Protein AF-A0A352SU68-F1 (afdb_monomer_lite)

Foldseek 3Di:
DPPPPVVVVVVVVVVPPPPPPQDADQAAEEEEAPVCVVVVQVVQVVCVVPPVGHRHHYYYLYHVRRLLQQLQEDGNSGHPYYDHLDDDDPVSVVSNVVRVHDDDDDDPDHDDDDDDDDPVDDDDDPD

Sequence (127 aa):
MSMRFSIITAGVIAGMLVAGSAQARDQISIVGSSTVYPFATIVAEKFGQSSGFKTPVIESTGSGGGMKLFCKGVGVEHPDITNASRAMKSKEAKLCKDAGVEYQEFVVGNDGIAVSNSLATQRYSIS

pLDDT: mean 87.4, std 15.8, range [46.12, 98.38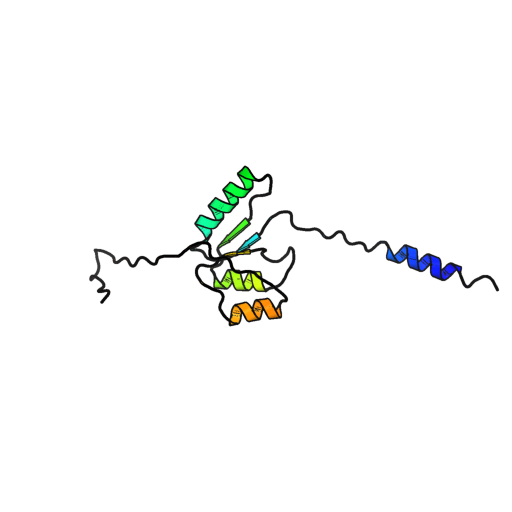]

Secondary structure (DSSP, 8-state):
--SSSHHHHHHHHHGGG--------SS-EEEE-TTTHHHHHHHHHHHHHHHSSPPPEEEE--HHHHHHHHTT-SSTTS-SEEE-SSPPPHHHHHHHHHTT------------PPP---TTSPPPP--

Radius of gyration: 24.79 Å; chains: 1; bounding box: 69×37×84 Å

Structure (mmCIF, N/CA/C/O backbone):
data_AF-A0A352SU68-F1
#
_entry.id   AF-A0A352SU68-F1
#
loop_
_atom_site.group_PDB
_atom_site.id
_atom_site.type_symbol
_atom_site.label_atom_id
_atom_site.label_alt_id
_atom_site.label_comp_id
_atom_site.label_asym_id
_atom_site.label_entity_id
_atom_site.label_seq_id
_atom_site.pdbx_PDB_ins_code
_atom_site.Cartn_x
_atom_site.Cartn_y
_atom_site.Cartn_z
_atom_site.occupancy
_atom_site.B_iso_or_equiv
_atom_site.auth_seq_id
_atom_site.auth_comp_id
_atom_site.auth_asym_id
_atom_site.auth_atom_id
_atom_site.pdbx_PDB_model_num
ATOM 1 N N . MET A 1 1 ? -41.162 -11.476 55.927 1.00 46.12 1 MET A N 1
ATOM 2 C CA . MET A 1 1 ? -40.849 -11.739 54.503 1.00 46.12 1 MET A CA 1
ATOM 3 C C . MET A 1 1 ? -40.328 -10.450 53.848 1.00 46.12 1 MET A C 1
ATOM 5 O O . MET A 1 1 ? -41.056 -9.845 53.084 1.00 46.12 1 MET A O 1
ATOM 9 N N . SER A 1 2 ? -39.129 -9.952 54.196 1.00 50.25 2 SER A N 1
ATOM 10 C CA . SER A 1 2 ? -38.719 -8.581 53.792 1.00 50.25 2 SER A CA 1
ATOM 11 C C . SER A 1 2 ? -37.238 -8.406 53.418 1.00 50.25 2 SER A C 1
ATOM 13 O O . SER A 1 2 ? -36.759 -7.282 53.365 1.00 50.25 2 SER A O 1
ATOM 15 N N . MET A 1 3 ? -36.487 -9.479 53.148 1.00 49.56 3 MET A N 1
ATOM 16 C CA . MET A 1 3 ? -35.022 -9.368 52.995 1.00 49.56 3 MET A CA 1
ATOM 17 C C . MET A 1 3 ? -34.464 -9.958 51.693 1.00 49.56 3 MET A C 1
ATOM 19 O O . MET A 1 3 ? -33.284 -10.270 51.612 1.00 49.56 3 MET A O 1
ATOM 23 N N . ARG A 1 4 ? -35.307 -10.143 50.667 1.00 53.34 4 ARG A N 1
ATOM 24 C CA . ARG A 1 4 ? -34.903 -10.771 49.391 1.00 53.34 4 ARG A CA 1
ATOM 25 C C . ARG A 1 4 ? -34.847 -9.822 48.188 1.00 53.34 4 ARG A C 1
ATOM 27 O O . ARG A 1 4 ? -34.333 -10.221 47.154 1.00 53.34 4 ARG A O 1
ATOM 34 N N . PHE A 1 5 ? -35.305 -8.575 48.326 1.00 49.47 5 PHE A N 1
ATOM 35 C CA . PHE A 1 5 ? -35.307 -7.604 47.220 1.00 49.47 5 PHE A CA 1
ATOM 36 C C . PHE A 1 5 ? -34.074 -6.684 47.171 1.00 49.47 5 PHE A C 1
ATOM 38 O O . PHE A 1 5 ? -33.765 -6.164 46.107 1.00 49.47 5 PHE A O 1
ATOM 45 N N . SER A 1 6 ? -33.314 -6.529 48.263 1.00 51.72 6 SER A N 1
ATOM 46 C CA . SER A 1 6 ? -32.165 -5.601 48.305 1.00 51.72 6 SER A CA 1
ATOM 47 C C . SER A 1 6 ? -30.891 -6.107 47.617 1.00 51.72 6 SER A C 1
ATOM 49 O O . SER A 1 6 ? -30.010 -5.308 47.317 1.00 51.72 6 SER A O 1
ATOM 51 N N . ILE A 1 7 ? -30.769 -7.412 47.348 1.00 52.72 7 ILE A N 1
ATOM 52 C CA . ILE A 1 7 ? -29.557 -7.983 46.728 1.00 52.72 7 ILE A CA 1
ATOM 53 C C . ILE A 1 7 ? -29.558 -7.766 45.204 1.00 52.72 7 ILE A C 1
ATOM 55 O O . ILE A 1 7 ? -28.501 -7.635 44.593 1.00 52.72 7 ILE A O 1
ATOM 59 N N . ILE A 1 8 ? -30.738 -7.646 44.589 1.00 53.62 8 ILE A N 1
ATOM 60 C CA . ILE A 1 8 ? -30.873 -7.477 43.135 1.00 53.62 8 ILE A CA 1
ATOM 61 C C . I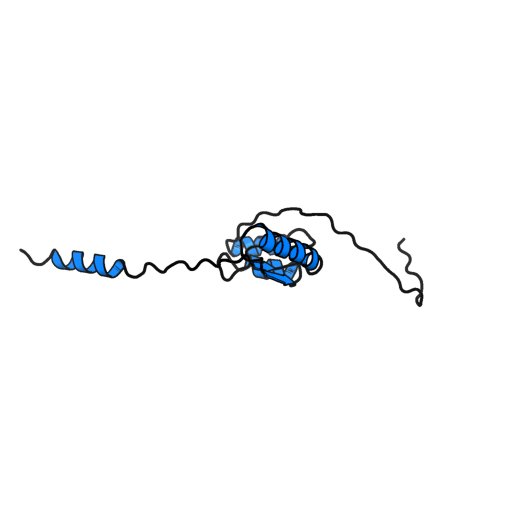LE A 1 8 ? -30.482 -6.051 42.711 1.00 53.62 8 ILE A C 1
ATOM 63 O O . ILE A 1 8 ? -29.860 -5.861 41.670 1.00 53.62 8 ILE A O 1
ATOM 67 N N . THR A 1 9 ? -30.754 -5.046 43.545 1.00 53.06 9 THR A N 1
ATOM 68 C CA . THR A 1 9 ? -30.457 -3.638 43.236 1.00 53.06 9 THR A CA 1
ATOM 69 C C . THR A 1 9 ? -28.961 -3.311 43.300 1.00 53.06 9 THR A C 1
ATOM 71 O O . THR A 1 9 ? -28.489 -2.465 42.546 1.00 53.06 9 THR A O 1
ATOM 74 N N . ALA A 1 10 ? -28.190 -4.006 44.145 1.00 52.81 10 ALA A N 1
ATOM 75 C CA . ALA A 1 10 ? -26.741 -3.804 44.258 1.00 52.81 10 ALA A CA 1
ATOM 76 C C . ALA A 1 10 ? -25.956 -4.375 43.059 1.00 52.81 10 ALA A C 1
ATOM 78 O O . ALA A 1 10 ? -24.930 -3.816 42.673 1.00 52.81 10 ALA A O 1
ATOM 79 N N . GLY A 1 11 ? -26.452 -5.447 42.428 1.00 52.34 11 GLY A N 1
ATOM 80 C CA . GLY A 1 11 ? -25.813 -6.055 41.253 1.00 52.34 11 GLY A CA 1
ATOM 81 C C . GLY A 1 11 ? -25.898 -5.195 39.987 1.00 52.34 11 GLY A C 1
ATOM 82 O O . GLY A 1 11 ? -24.985 -5.218 39.166 1.00 52.34 11 GLY A O 1
ATOM 83 N N . VAL A 1 12 ? -26.954 -4.387 39.846 1.00 55.44 12 VAL A N 1
ATOM 84 C CA . VAL A 1 12 ? -27.159 -3.524 38.668 1.00 55.44 12 VAL A CA 1
ATOM 85 C C . VAL A 1 12 ? -26.213 -2.315 38.673 1.00 55.44 12 VAL A C 1
ATOM 87 O O . VAL A 1 12 ? -25.751 -1.896 37.615 1.00 55.44 12 VAL A O 1
ATOM 90 N N . ILE A 1 13 ? -25.852 -1.792 39.850 1.00 55.00 13 ILE A N 1
ATOM 91 C CA . ILE A 1 13 ? -24.958 -0.626 39.973 1.00 55.00 13 ILE A CA 1
ATOM 92 C C . ILE A 1 13 ? -23.490 -1.015 39.707 1.00 55.00 13 ILE A C 1
ATOM 94 O O . ILE A 1 13 ? -22.737 -0.226 39.141 1.00 55.00 13 ILE A O 1
ATOM 98 N N . ALA A 1 14 ? -23.088 -2.251 40.025 1.00 55.47 14 ALA A N 1
ATOM 99 C CA . ALA A 1 14 ? -21.732 -2.745 39.762 1.00 55.47 14 ALA A CA 1
ATOM 100 C C . ALA A 1 14 ? -21.453 -3.042 38.271 1.00 55.47 14 ALA A C 1
ATOM 102 O O . ALA A 1 14 ? -20.296 -3.052 37.857 1.00 55.47 14 ALA A O 1
ATOM 103 N N . GLY A 1 15 ? -22.492 -3.252 37.452 1.00 55.84 15 GLY A N 1
ATOM 104 C CA . GLY A 1 15 ? -22.349 -3.537 36.018 1.00 55.84 15 GLY A CA 1
ATOM 105 C C . GLY A 1 15 ? -22.106 -2.307 35.133 1.00 55.84 15 GLY A C 1
ATOM 106 O O . GLY A 1 15 ? -21.655 -2.455 34.001 1.00 55.84 15 GLY A O 1
ATOM 107 N N . MET A 1 16 ? -22.369 -1.092 35.627 1.00 57.78 16 MET A N 1
ATOM 108 C CA . MET A 1 16 ? -22.289 0.142 34.825 1.00 57.78 16 MET A CA 1
ATOM 109 C C . MET A 1 16 ? -20.877 0.743 34.718 1.00 57.78 16 MET A C 1
ATOM 111 O O . MET A 1 16 ? -20.679 1.693 33.968 1.00 57.78 16 MET A O 1
ATOM 115 N N . LEU A 1 17 ? -19.883 0.204 35.433 1.00 56.25 17 LEU A N 1
ATOM 116 C CA . LEU A 1 17 ? -18.523 0.765 35.466 1.00 56.25 17 LEU A CA 1
ATOM 117 C C . LEU A 1 17 ? -17.566 0.188 34.408 1.00 56.25 17 LEU A C 1
ATOM 119 O O . LEU A 1 17 ? -16.424 0.630 34.326 1.00 56.25 17 LEU A O 1
ATOM 123 N N . VAL A 1 18 ? -18.014 -0.750 33.566 1.00 60.03 18 VAL A N 1
ATOM 124 C CA . VAL A 1 18 ? -17.206 -1.319 32.464 1.00 60.03 18 VAL A CA 1
ATOM 125 C C . VAL A 1 18 ? -17.739 -0.856 31.103 1.00 60.03 18 VAL A C 1
ATOM 127 O O . VAL A 1 18 ? -17.842 -1.619 30.149 1.00 60.03 18 VAL A O 1
ATOM 130 N N . ALA A 1 19 ? -18.087 0.424 30.989 1.00 61.28 19 ALA A N 1
ATOM 131 C CA . ALA A 1 19 ? -18.183 1.073 29.687 1.00 61.28 19 ALA A CA 1
ATOM 132 C C . ALA A 1 19 ? -16.772 1.538 29.296 1.00 61.28 19 ALA A C 1
ATOM 134 O O . ALA A 1 19 ? -16.396 2.686 29.524 1.00 61.28 19 ALA A O 1
ATOM 135 N N . GLY A 1 20 ? -15.951 0.616 28.783 1.00 61.59 20 GLY A N 1
ATOM 136 C CA . GLY A 1 20 ? -14.656 0.971 28.205 1.00 61.59 20 GLY A CA 1
ATOM 137 C C . GLY A 1 20 ? -14.873 1.956 27.059 1.00 61.59 20 GLY A C 1
ATOM 138 O O . GLY A 1 20 ? -15.608 1.660 26.117 1.00 61.59 20 GLY A O 1
ATOM 139 N N . SER A 1 21 ? -14.275 3.142 27.144 1.00 62.50 21 SER A N 1
ATOM 140 C CA . SER A 1 21 ? -14.283 4.098 26.044 1.00 62.50 21 SER A CA 1
ATOM 141 C C . SER A 1 21 ? -13.541 3.481 24.859 1.00 62.50 21 SER A C 1
ATOM 143 O O . SER A 1 21 ? -12.339 3.228 24.925 1.00 62.50 21 SER A O 1
ATOM 145 N N . ALA A 1 22 ? -14.256 3.210 23.766 1.00 61.78 22 ALA A N 1
ATOM 146 C CA . ALA A 1 22 ? -13.626 2.820 22.513 1.00 61.78 22 ALA A CA 1
ATOM 147 C C . ALA A 1 22 ? -12.752 3.991 22.035 1.00 61.78 22 ALA A C 1
ATOM 149 O O . ALA A 1 22 ? -13.257 5.014 21.575 1.00 61.78 22 ALA A O 1
ATOM 150 N N . GLN A 1 23 ? -11.437 3.871 22.210 1.00 66.88 23 GLN A N 1
ATOM 151 C CA . GLN A 1 23 ? -10.466 4.825 21.684 1.00 66.88 23 GLN A CA 1
ATOM 152 C C . GLN A 1 23 ? -10.262 4.517 20.203 1.00 66.88 23 GLN A C 1
ATOM 154 O O . GLN A 1 23 ? -9.448 3.671 19.838 1.00 66.88 23 GLN A O 1
ATOM 159 N N . ALA A 1 24 ? -11.046 5.174 19.351 1.00 75.06 24 ALA A N 1
ATOM 160 C CA . ALA A 1 24 ? -10.790 5.178 17.920 1.00 75.06 24 ALA A CA 1
ATOM 161 C C . ALA A 1 24 ? -9.495 5.953 17.637 1.00 75.06 24 ALA A C 1
ATOM 163 O O . ALA A 1 24 ? -9.197 6.958 18.284 1.00 75.06 24 ALA A O 1
ATOM 164 N N . ARG A 1 25 ? -8.714 5.486 16.664 1.00 86.06 25 ARG A N 1
ATOM 165 C CA . ARG A 1 25 ? -7.539 6.215 16.191 1.00 86.06 25 ARG A CA 1
ATOM 166 C C . ARG A 1 25 ? -8.002 7.359 1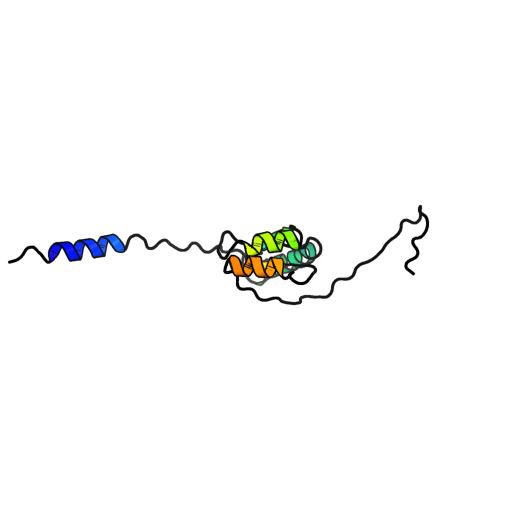5.286 1.00 86.06 25 ARG A C 1
ATOM 168 O O . ARG A 1 25 ? -8.706 7.129 14.312 1.00 86.06 25 ARG A O 1
ATOM 175 N N . ASP A 1 26 ? -7.536 8.573 15.567 1.00 86.50 26 ASP A N 1
ATOM 176 C CA . ASP A 1 26 ? -7.875 9.794 14.807 1.00 86.50 26 ASP A CA 1
ATOM 177 C C . ASP A 1 26 ? -7.140 9.939 13.459 1.00 86.50 26 ASP A C 1
ATOM 179 O O . ASP A 1 26 ? -7.135 11.012 12.851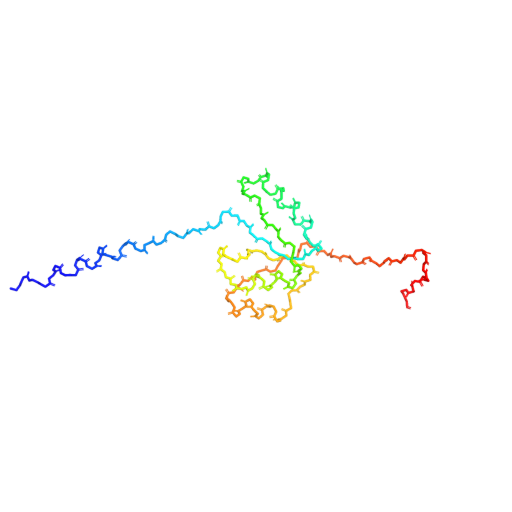 1.00 86.50 26 ASP A O 1
ATOM 183 N N . GLN A 1 27 ? -6.424 8.910 13.016 1.00 92.44 27 GLN A N 1
ATOM 184 C CA . GLN A 1 27 ? -5.543 8.986 11.857 1.00 92.44 27 GLN A CA 1
ATOM 185 C C . GLN A 1 27 ? -5.635 7.709 11.036 1.00 92.44 27 GLN A C 1
ATOM 187 O O . GLN A 1 27 ? -5.537 6.607 11.575 1.00 92.44 27 GLN A O 1
ATOM 192 N N . ILE A 1 28 ? -5.780 7.896 9.726 1.00 96.12 28 ILE A N 1
ATOM 193 C CA . ILE A 1 28 ? -5.799 6.814 8.747 1.00 96.12 28 ILE A CA 1
ATOM 194 C C . ILE A 1 28 ? -4.384 6.241 8.620 1.00 96.12 28 ILE A C 1
ATOM 196 O O . ILE A 1 28 ? -3.423 6.984 8.399 1.00 96.12 28 ILE A O 1
ATOM 200 N N . SER A 1 29 ? -4.268 4.924 8.735 1.00 97.25 29 SER A N 1
ATOM 201 C CA . SER A 1 29 ? -3.048 4.156 8.510 1.00 97.25 29 SER A CA 1
ATOM 202 C C . SER A 1 29 ? -3.146 3.378 7.204 1.00 97.25 29 SER A C 1
ATOM 204 O O . SER A 1 29 ? -4.121 2.671 6.943 1.00 97.25 29 SER A O 1
ATOM 206 N N . ILE A 1 30 ? -2.119 3.510 6.371 1.00 98.12 30 ILE A N 1
ATOM 207 C CA . ILE A 1 30 ? -2.050 2.918 5.041 1.00 98.12 30 ILE A CA 1
ATOM 208 C C . ILE A 1 30 ? -0.747 2.133 4.917 1.00 98.12 30 ILE A C 1
ATOM 210 O O . ILE A 1 30 ? 0.326 2.624 5.255 1.00 98.12 30 ILE A O 1
ATOM 214 N N . VAL A 1 31 ? -0.816 0.928 4.363 1.00 98.38 31 VAL A N 1
ATOM 215 C CA . VAL A 1 31 ? 0.364 0.105 4.053 1.00 98.38 31 VAL A CA 1
ATOM 216 C C . VAL A 1 31 ? 0.335 -0.333 2.593 1.00 98.38 31 VAL A C 1
ATOM 218 O O . VAL A 1 31 ? -0.738 -0.475 2.010 1.00 98.38 31 VAL A O 1
ATOM 221 N N . GLY A 1 32 ? 1.480 -0.630 1.982 1.00 97.44 32 GLY A N 1
ATOM 222 C CA . GLY A 1 32 ? 1.459 -1.374 0.720 1.00 97.44 32 GLY A CA 1
ATOM 223 C C . GLY A 1 32 ? 2.618 -1.137 -0.229 1.00 97.44 32 GLY A C 1
ATOM 224 O O . GLY A 1 32 ? 3.769 -1.014 0.186 1.00 97.44 32 GLY A O 1
ATOM 225 N N . SER A 1 33 ? 2.303 -1.175 -1.523 1.00 97.00 33 SER A N 1
ATOM 226 C CA . SER A 1 33 ? 3.249 -1.122 -2.636 1.00 97.00 33 SER A CA 1
ATOM 227 C C . SER A 1 33 ? 4.252 0.026 -2.533 1.00 97.00 33 SER A C 1
ATOM 229 O O . SER A 1 33 ? 3.881 1.194 -2.427 1.00 97.00 33 SER A O 1
ATOM 231 N N . SER A 1 34 ? 5.531 -0.303 -2.714 1.00 95.25 34 SER A N 1
ATOM 232 C CA . SER A 1 34 ? 6.606 0.680 -2.848 1.00 95.25 34 SER A CA 1
ATOM 233 C C . SER A 1 34 ? 6.512 1.508 -4.131 1.00 95.25 34 SER A C 1
ATOM 235 O O . SER A 1 34 ? 7.013 2.628 -4.158 1.00 95.25 34 SER A O 1
ATOM 237 N N . THR A 1 35 ? 5.852 1.002 -5.180 1.00 93.25 35 THR A N 1
ATOM 238 C CA . THR A 1 35 ? 5.647 1.756 -6.430 1.00 93.25 35 THR A CA 1
ATOM 239 C C . THR A 1 35 ? 4.502 2.763 -6.316 1.00 93.25 35 THR A C 1
ATOM 241 O O . THR A 1 35 ? 4.541 3.812 -6.950 1.00 93.25 35 THR A O 1
ATOM 244 N N . VAL A 1 36 ? 3.509 2.485 -5.462 1.00 94.81 36 VAL A N 1
ATOM 245 C CA . VAL A 1 36 ? 2.358 3.375 -5.219 1.00 94.81 36 VAL A CA 1
ATOM 246 C C . VAL A 1 36 ? 2.650 4.371 -4.094 1.00 94.81 36 VAL A C 1
ATOM 248 O O . VAL A 1 36 ? 2.087 5.463 -4.083 1.00 94.81 36 VAL A O 1
ATOM 251 N N . TYR A 1 37 ? 3.564 4.022 -3.181 1.00 95.81 37 TYR A N 1
ATOM 252 C CA . TYR A 1 37 ? 3.987 4.841 -2.045 1.00 95.81 37 TYR A CA 1
ATOM 253 C C . TYR A 1 37 ? 4.180 6.335 -2.368 1.00 95.81 37 TYR A C 1
ATOM 255 O O . TYR A 1 37 ? 3.476 7.137 -1.759 1.00 95.81 37 TYR A O 1
ATOM 263 N N . PRO A 1 38 ? 5.033 6.752 -3.332 1.00 94.50 38 PRO A N 1
ATOM 264 C CA . PRO A 1 38 ? 5.272 8.179 -3.568 1.00 94.50 38 PRO A CA 1
ATOM 265 C C . PRO A 1 38 ? 4.009 8.940 -4.002 1.00 94.50 38 PRO A C 1
ATOM 267 O O . PRO A 1 38 ? 3.812 10.084 -3.600 1.00 94.50 38 PRO A O 1
ATOM 270 N N . PHE A 1 39 ? 3.120 8.305 -4.772 1.00 94.12 39 PHE A N 1
ATOM 271 C CA . PHE A 1 39 ? 1.853 8.911 -5.187 1.00 94.12 39 PHE A CA 1
ATOM 272 C C . PHE A 1 39 ? 0.875 9.028 -4.017 1.00 94.12 39 PHE A C 1
ATOM 274 O O . PHE A 1 39 ? 0.273 10.083 -3.814 1.00 94.12 39 PHE A O 1
ATOM 281 N N . ALA A 1 40 ? 0.745 7.960 -3.225 1.00 95.75 40 ALA A N 1
ATOM 282 C CA . ALA A 1 40 ? -0.118 7.943 -2.051 1.00 95.75 40 ALA A CA 1
ATOM 283 C C . ALA A 1 40 ? 0.314 8.994 -1.018 1.00 95.75 40 ALA A C 1
ATOM 285 O O . ALA A 1 40 ? -0.546 9.669 -0.456 1.00 95.75 40 ALA A O 1
ATOM 286 N N . THR A 1 41 ? 1.623 9.188 -0.817 1.00 96.56 41 THR A N 1
ATOM 287 C CA . THR A 1 41 ? 2.161 10.194 0.113 1.00 96.56 41 THR A CA 1
ATOM 288 C C . THR A 1 41 ? 1.727 11.601 -0.271 1.00 96.56 41 THR A C 1
ATOM 290 O O . THR A 1 41 ? 1.194 12.324 0.566 1.00 96.56 41 THR A O 1
ATOM 293 N N . ILE A 1 42 ? 1.841 11.964 -1.550 1.00 96.56 42 ILE A N 1
ATOM 294 C CA . ILE A 1 42 ? 1.408 13.283 -2.034 1.00 96.56 42 ILE A CA 1
ATOM 295 C C . ILE A 1 42 ? -0.103 13.473 -1.832 1.00 96.56 42 ILE A C 1
ATOM 297 O O . ILE A 1 42 ? -0.555 14.557 -1.461 1.00 96.56 42 ILE A O 1
ATOM 301 N N . VAL A 1 43 ? -0.906 12.430 -2.070 1.00 96.38 43 VAL A N 1
ATOM 302 C CA . VAL A 1 43 ? -2.359 12.481 -1.841 1.00 96.38 43 VAL A CA 1
ATOM 303 C C . VAL A 1 43 ? -2.674 12.672 -0.357 1.00 96.38 43 VAL A C 1
ATOM 305 O O . VAL A 1 43 ? -3.500 13.520 -0.024 1.00 96.38 43 VAL A O 1
ATOM 308 N N . ALA A 1 44 ? -2.002 11.942 0.535 1.00 97.19 44 ALA A N 1
ATOM 309 C CA . ALA A 1 44 ? -2.186 12.073 1.977 1.00 97.19 44 ALA A CA 1
ATOM 310 C C . ALA A 1 44 ? -1.815 13.472 2.482 1.00 97.19 44 ALA A C 1
ATOM 312 O O . ALA A 1 44 ? -2.585 14.069 3.235 1.00 97.19 44 ALA A O 1
ATOM 313 N N . GLU A 1 45 ? -0.685 14.023 2.037 1.00 96.94 45 GLU A N 1
ATOM 314 C CA . GLU A 1 45 ? -0.262 15.383 2.386 1.00 96.94 45 GLU A CA 1
ATOM 315 C C . GLU A 1 45 ? -1.297 16.422 1.949 1.00 96.94 45 GLU A C 1
ATOM 317 O O . GLU A 1 45 ? -1.728 17.247 2.756 1.00 96.94 45 GLU A O 1
ATOM 322 N N . LYS A 1 46 ? -1.759 16.347 0.694 1.00 97.62 46 LYS A N 1
ATOM 323 C CA . LYS A 1 46 ? -2.801 17.245 0.176 1.00 97.62 46 LYS A CA 1
ATOM 324 C C . LYS A 1 46 ? -4.112 17.105 0.940 1.00 97.62 46 LYS A C 1
ATOM 326 O O . LYS A 1 46 ? -4.767 18.111 1.214 1.00 97.62 46 LYS A O 1
ATOM 331 N N . PHE A 1 47 ? -4.497 15.881 1.294 1.00 97.00 47 PHE A N 1
ATOM 332 C CA . PHE A 1 47 ? -5.680 15.630 2.107 1.00 97.00 47 PHE A CA 1
ATOM 333 C C . PHE A 1 47 ? -5.547 16.292 3.482 1.00 97.00 47 PHE A C 1
ATOM 335 O O . PHE A 1 47 ? -6.427 17.060 3.863 1.00 97.00 47 PHE A O 1
ATOM 342 N N . GLY A 1 48 ? -4.435 16.092 4.194 1.00 96.38 48 GLY A N 1
ATOM 343 C CA . GLY A 1 48 ? -4.214 16.712 5.505 1.00 96.38 48 GLY A CA 1
ATOM 344 C C . GLY A 1 48 ? -4.195 18.245 5.459 1.00 96.38 48 GLY A C 1
ATOM 345 O O . GLY A 1 48 ? -4.750 18.899 6.336 1.00 96.38 48 GLY A O 1
ATOM 346 N N . GLN A 1 49 ? -3.632 18.834 4.399 1.00 96.75 49 GLN A N 1
ATOM 347 C CA . GLN A 1 49 ? -3.584 20.291 4.218 1.00 96.75 49 GLN A CA 1
ATOM 348 C C . GLN A 1 49 ? -4.949 20.927 3.916 1.00 96.75 49 GLN A C 1
ATOM 350 O O . GLN A 1 49 ? -5.158 22.092 4.246 1.00 96.75 49 GLN A O 1
ATOM 355 N N . SER A 1 50 ? -5.862 20.200 3.264 1.00 95.69 50 SER A N 1
ATOM 356 C CA . SER A 1 50 ? -7.109 20.770 2.726 1.00 95.69 50 SER A CA 1
ATOM 357 C C . SER A 1 50 ? -8.377 20.370 3.478 1.00 95.69 50 SER A C 1
ATOM 359 O O . SER A 1 50 ? -9.396 21.042 3.342 1.00 95.69 50 SER A O 1
ATOM 361 N N . SER A 1 51 ? -8.340 19.290 4.258 1.00 94.50 51 SER A N 1
ATOM 362 C CA . SER A 1 51 ? -9.550 18.676 4.819 1.00 94.50 51 SER A CA 1
ATOM 363 C C . SER A 1 51 ? -9.775 18.952 6.309 1.00 94.50 51 SER A C 1
ATOM 365 O O . SER A 1 51 ? -10.854 18.668 6.821 1.00 94.50 51 SER A O 1
ATOM 367 N N . GLY A 1 52 ? -8.769 19.475 7.021 1.00 91.50 52 GLY A N 1
ATOM 368 C CA . GLY A 1 52 ? -8.803 19.631 8.482 1.00 91.50 52 GLY A CA 1
ATOM 369 C C . GLY A 1 52 ? -8.606 18.324 9.265 1.00 91.50 52 GLY A C 1
ATOM 370 O O . GLY A 1 52 ? -8.521 18.361 10.491 1.00 91.50 52 GLY A O 1
ATOM 371 N N . PHE A 1 53 ? -8.495 17.178 8.583 1.00 94.31 53 PHE A N 1
ATOM 372 C CA . PHE A 1 53 ? -8.137 15.895 9.189 1.00 94.31 53 PHE A CA 1
ATOM 373 C C . PHE A 1 53 ? -6.617 15.743 9.326 1.00 94.31 53 PHE A C 1
ATOM 375 O O . PHE A 1 53 ? -5.838 16.355 8.594 1.00 94.31 53 PHE A O 1
ATOM 382 N N . LYS A 1 54 ? -6.178 14.871 10.244 1.00 96.25 54 LYS A N 1
ATOM 383 C CA . LYS A 1 54 ? -4.762 14.495 10.353 1.00 96.25 54 LYS A CA 1
ATOM 384 C C . LYS A 1 54 ? -4.299 13.839 9.050 1.00 96.25 54 LYS A C 1
ATOM 386 O O . LYS A 1 54 ? -4.981 12.963 8.520 1.00 96.25 54 LYS A O 1
ATOM 391 N N . THR A 1 55 ? -3.116 14.225 8.573 1.00 97.69 55 THR A N 1
ATOM 392 C CA . THR A 1 55 ? -2.466 13.600 7.413 1.00 97.69 55 THR A CA 1
ATOM 393 C C . THR A 1 55 ? -2.361 12.084 7.616 1.00 97.69 55 THR A C 1
ATOM 395 O O . THR A 1 55 ? -1.814 11.671 8.641 1.00 97.69 55 THR A O 1
ATOM 398 N N . PRO A 1 56 ? -2.861 11.248 6.690 1.00 97.81 56 PRO A N 1
ATOM 399 C CA . PRO A 1 56 ? -2.708 9.800 6.762 1.00 97.81 56 PRO A CA 1
ATOM 400 C C . PRO A 1 56 ? -1.239 9.377 6.846 1.00 97.81 56 PRO A C 1
ATOM 402 O O . PRO A 1 56 ? -0.383 9.953 6.175 1.00 97.81 56 PRO A O 1
ATOM 405 N N . VAL A 1 57 ? -0.953 8.347 7.640 1.00 96.88 57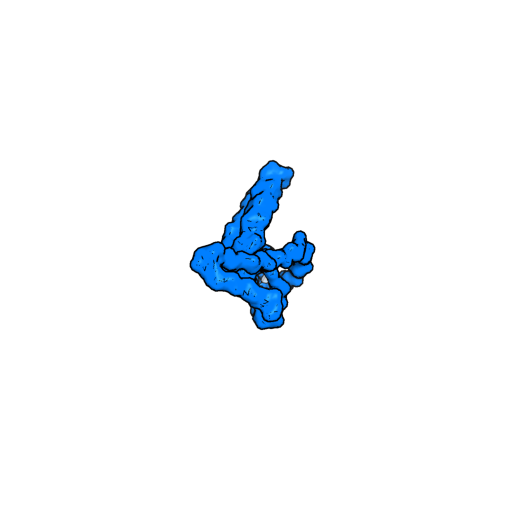 VAL A N 1
ATOM 406 C CA . VAL A 1 57 ? 0.382 7.738 7.712 1.00 96.88 57 VAL A CA 1
ATOM 407 C C . VAL A 1 57 ? 0.444 6.603 6.709 1.00 96.88 57 VAL A C 1
ATOM 409 O O . VAL A 1 57 ? -0.429 5.738 6.695 1.00 96.88 57 VAL A O 1
ATOM 412 N N . ILE A 1 58 ? 1.481 6.605 5.876 1.00 97.62 58 ILE A N 1
ATOM 413 C CA . ILE A 1 58 ? 1.686 5.588 4.850 1.00 97.62 58 ILE A CA 1
ATOM 414 C C . ILE A 1 58 ? 3.026 4.902 5.095 1.00 97.62 58 ILE A C 1
ATOM 416 O O . ILE A 1 58 ? 4.049 5.568 5.227 1.00 97.62 58 ILE A O 1
ATOM 420 N N . GLU A 1 59 ? 3.030 3.572 5.091 1.00 97.62 59 GLU A N 1
ATOM 421 C CA . GLU A 1 59 ? 4.237 2.756 5.202 1.00 97.62 59 GLU A CA 1
ATOM 422 C C . GLU A 1 59 ? 4.454 1.911 3.938 1.00 97.62 59 GLU A C 1
ATOM 424 O O . GLU A 1 59 ? 3.590 1.145 3.493 1.00 97.62 59 GLU A O 1
ATOM 429 N N . SER A 1 60 ? 5.651 2.022 3.361 1.00 97.25 60 SER A N 1
ATOM 430 C CA . SER A 1 60 ? 6.072 1.202 2.223 1.00 97.25 60 SER A CA 1
ATOM 431 C C . SER A 1 60 ? 6.461 -0.200 2.697 1.00 97.25 60 SER A C 1
A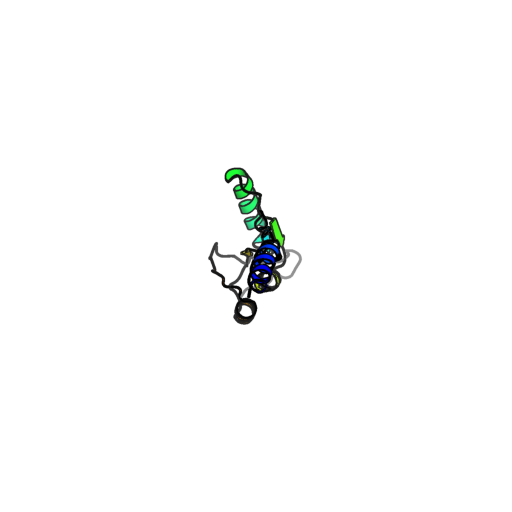TOM 433 O O . SER A 1 60 ? 7.490 -0.388 3.343 1.00 97.25 60 SER A O 1
ATOM 435 N N . THR A 1 61 ? 5.637 -1.199 2.378 1.00 97.44 61 THR A N 1
ATOM 436 C CA . THR A 1 61 ? 5.799 -2.601 2.820 1.00 97.44 61 THR A CA 1
ATOM 437 C C . THR A 1 61 ? 5.784 -3.608 1.661 1.00 97.44 61 THR A C 1
ATOM 439 O O . THR A 1 61 ? 5.968 -4.810 1.863 1.00 97.44 61 THR A O 1
ATOM 442 N N . GLY A 1 62 ? 5.574 -3.130 0.429 1.00 97.31 62 GLY A N 1
ATOM 443 C CA . GLY A 1 62 ? 5.301 -3.936 -0.761 1.00 97.31 62 GLY A CA 1
ATOM 444 C C . GLY A 1 62 ? 3.862 -4.473 -0.791 1.00 97.31 62 GLY A C 1
ATOM 445 O O . GLY A 1 62 ? 3.262 -4.722 0.249 1.00 97.31 62 GLY A O 1
ATOM 446 N N . SER A 1 63 ? 3.300 -4.716 -1.984 1.00 97.38 63 SER A N 1
ATOM 447 C CA . SER A 1 63 ? 1.887 -5.127 -2.138 1.00 97.38 63 SER A CA 1
ATOM 448 C C . SER A 1 63 ? 1.529 -6.385 -1.331 1.00 97.38 63 SER A C 1
ATOM 450 O O . SER A 1 63 ? 0.478 -6.453 -0.707 1.00 97.38 63 SER A O 1
ATOM 452 N N . GLY A 1 64 ? 2.409 -7.393 -1.312 1.00 97.81 64 GLY A N 1
ATOM 453 C CA . GLY A 1 64 ? 2.177 -8.618 -0.535 1.00 97.81 64 GLY A CA 1
ATOM 454 C C . GLY A 1 64 ? 2.333 -8.423 0.977 1.00 97.81 64 GLY A C 1
ATOM 455 O O . GLY A 1 64 ? 1.578 -9.010 1.750 1.00 97.81 64 GLY A O 1
ATOM 456 N N . GLY A 1 65 ? 3.293 -7.594 1.401 1.00 97.81 65 GLY A N 1
ATOM 457 C CA . GLY A 1 65 ? 3.499 -7.254 2.810 1.00 97.81 65 GLY A CA 1
ATOM 458 C C . GLY A 1 65 ? 2.329 -6.448 3.367 1.00 97.81 65 GLY A C 1
ATOM 459 O O . GLY A 1 65 ? 1.784 -6.809 4.407 1.00 97.81 65 GLY A O 1
ATOM 460 N N . GLY A 1 66 ? 1.879 -5.438 2.620 1.00 98.00 66 GLY A N 1
ATOM 461 C CA . GLY A 1 66 ? 0.722 -4.615 2.960 1.00 98.00 66 GLY A CA 1
ATOM 462 C C . GLY A 1 66 ? -0.557 -5.431 3.096 1.00 98.00 66 GLY A C 1
ATOM 463 O O . GLY A 1 66 ? -1.198 -5.370 4.139 1.00 98.00 66 GLY A O 1
ATOM 464 N N . MET A 1 67 ? -0.868 -6.293 2.122 1.00 98.25 67 MET A N 1
ATOM 465 C CA . MET A 1 67 ? -2.028 -7.192 2.209 1.00 98.25 67 MET A CA 1
ATOM 466 C C . MET A 1 67 ? -1.940 -8.138 3.408 1.00 98.25 67 MET A C 1
ATOM 468 O O . MET A 1 67 ? -2.943 -8.379 4.069 1.00 98.25 67 MET A O 1
ATOM 472 N N . LYS A 1 68 ? -0.744 -8.642 3.745 1.00 98.00 68 LYS A N 1
ATOM 473 C CA . LYS A 1 68 ? -0.556 -9.465 4.946 1.00 98.00 68 LYS A CA 1
ATOM 474 C C . LYS A 1 68 ? -0.820 -8.680 6.230 1.00 98.00 68 LYS A C 1
ATOM 476 O O . LYS A 1 68 ? -1.288 -9.282 7.183 1.00 98.00 68 LYS A O 1
ATOM 481 N N . LEU A 1 69 ? -0.472 -7.396 6.295 1.00 98.12 69 LEU A N 1
ATOM 482 C CA . LEU A 1 69 ? -0.717 -6.553 7.470 1.00 98.12 69 LEU A CA 1
ATOM 483 C C . LEU A 1 69 ? -2.185 -6.130 7.574 1.00 98.12 69 LEU A C 1
ATOM 485 O O . LEU A 1 69 ? -2.744 -6.201 8.662 1.00 98.12 69 LEU A O 1
ATOM 489 N N . PHE A 1 70 ? -2.791 -5.749 6.452 1.00 98.31 70 PHE A N 1
ATOM 490 C CA . PHE A 1 70 ? -4.197 -5.368 6.336 1.00 98.31 70 PHE A CA 1
ATOM 491 C C . PHE A 1 70 ? -5.136 -6.536 6.663 1.00 98.31 70 PHE A C 1
ATOM 493 O O . PHE A 1 70 ? -5.998 -6.417 7.522 1.00 98.31 70 PHE A O 1
ATOM 500 N N . CYS A 1 71 ? -4.901 -7.718 6.088 1.00 98.19 71 CYS A N 1
ATOM 501 C CA . CYS A 1 71 ? -5.709 -8.914 6.344 1.00 98.19 71 CYS A CA 1
ATOM 502 C C . CYS A 1 71 ? -5.454 -9.572 7.722 1.00 98.19 71 CYS A C 1
ATOM 504 O O . CYS A 1 71 ? -5.770 -10.748 7.889 1.00 98.19 71 CYS A O 1
ATOM 506 N N . LYS A 1 72 ? -4.836 -8.886 8.698 1.00 97.88 72 LYS A N 1
ATOM 507 C CA . LYS A 1 72 ? -4.677 -9.421 10.068 1.00 97.88 72 LYS A CA 1
ATOM 508 C C . LYS A 1 72 ? -5.925 -9.254 10.930 1.00 97.88 72 LYS A C 1
ATOM 510 O O . LYS A 1 72 ? -6.041 -9.985 11.908 1.00 97.88 72 LYS A O 1
ATOM 515 N N . GLY A 1 73 ? -6.815 -8.330 10.582 1.00 96.50 73 GLY A N 1
ATOM 516 C CA . GLY A 1 73 ? -8.036 -8.069 11.334 1.00 96.50 73 GLY A CA 1
ATOM 517 C C . GLY A 1 73 ? -8.576 -6.664 11.089 1.00 96.50 73 GLY A C 1
ATOM 518 O O . GLY A 1 73 ? -8.067 -5.924 10.249 1.00 96.50 73 GLY A O 1
ATOM 519 N N . VAL A 1 74 ? -9.606 -6.305 11.850 1.00 94.00 74 VAL A N 1
ATOM 520 C CA . VAL A 1 74 ? -10.255 -4.989 11.840 1.00 94.00 74 VAL A CA 1
ATOM 521 C C . VAL A 1 74 ? -10.063 -4.359 13.212 1.00 94.00 74 VAL A C 1
ATOM 523 O O . VAL A 1 74 ? -10.285 -5.024 14.218 1.00 94.00 74 VAL A O 1
ATOM 526 N N . GLY A 1 75 ? -9.667 -3.092 13.264 1.00 91.56 75 GLY A N 1
ATOM 527 C CA . GLY A 1 75 ? -9.396 -2.407 14.525 1.00 91.56 75 GLY A CA 1
ATOM 528 C C . GLY A 1 75 ? -8.321 -1.343 14.375 1.00 91.56 75 GLY A C 1
ATOM 529 O O . GLY A 1 75 ? -7.707 -1.196 13.320 1.00 91.56 75 GLY A O 1
ATOM 530 N N . VAL A 1 76 ? -8.081 -0.596 15.449 1.00 91.69 76 VAL A N 1
ATOM 531 C CA . VAL A 1 76 ? -7.120 0.521 15.467 1.00 91.69 76 VAL A CA 1
ATOM 532 C C . VAL A 1 76 ? -5.663 0.057 15.366 1.00 91.69 76 VAL A C 1
ATOM 534 O O . VAL A 1 76 ? -4.781 0.830 14.997 1.00 91.69 76 VAL A O 1
ATOM 537 N N . GLU A 1 77 ? -5.408 -1.209 15.677 1.00 92.56 77 GLU A N 1
ATOM 538 C CA . GLU A 1 77 ? -4.130 -1.905 15.563 1.00 92.56 77 GLU A CA 1
ATOM 539 C C . GLU A 1 77 ? -3.823 -2.405 14.141 1.00 92.56 77 GLU A C 1
ATOM 541 O O . GLU A 1 77 ? -2.703 -2.849 13.870 1.00 92.56 77 GLU A O 1
ATOM 546 N N . HIS A 1 78 ? -4.792 -2.322 13.227 1.00 96.31 78 HIS A N 1
ATOM 547 C CA . HIS A 1 78 ? -4.658 -2.760 11.843 1.00 96.31 78 HIS A CA 1
ATOM 548 C C . HIS A 1 78 ? -4.660 -1.566 10.870 1.00 96.31 78 HIS A C 1
ATOM 550 O O . HIS A 1 78 ? -5.172 -0.488 11.197 1.00 96.31 78 HIS A O 1
ATOM 556 N N . PRO A 1 79 ? -4.027 -1.698 9.690 1.00 97.62 79 PRO A N 1
ATOM 557 C CA . PRO A 1 79 ? -4.112 -0.678 8.650 1.00 97.62 79 PRO A CA 1
ATOM 558 C C . PRO A 1 79 ? -5.542 -0.541 8.124 1.00 97.62 79 PRO A C 1
ATOM 560 O O . PRO A 1 79 ? -6.218 -1.544 7.909 1.00 97.62 79 PRO A O 1
ATOM 563 N N . ASP A 1 80 ? -5.964 0.687 7.843 1.00 97.00 80 ASP A N 1
ATOM 564 C CA . ASP A 1 80 ? -7.302 0.981 7.321 1.00 97.00 80 ASP A CA 1
ATOM 565 C C . ASP A 1 80 ? -7.368 0.781 5.798 1.00 97.00 80 ASP A C 1
ATOM 567 O O . ASP A 1 80 ? -8.416 0.466 5.238 1.00 97.00 80 ASP A O 1
ATOM 571 N N . ILE A 1 81 ? -6.237 0.969 5.108 1.00 97.25 81 ILE A N 1
ATOM 572 C CA . ILE A 1 81 ? -6.121 0.846 3.652 1.00 97.25 81 ILE A CA 1
ATOM 573 C C . ILE A 1 81 ? -4.860 0.053 3.311 1.00 97.25 81 ILE A C 1
ATOM 575 O O . ILE A 1 81 ? -3.787 0.282 3.878 1.00 97.25 81 ILE A O 1
ATOM 579 N N . THR A 1 82 ? -4.954 -0.826 2.310 1.00 97.88 82 THR A N 1
ATOM 580 C CA . THR A 1 82 ? -3.770 -1.345 1.622 1.00 97.88 82 THR A CA 1
ATOM 581 C C . THR A 1 82 ? -3.736 -0.913 0.162 1.00 97.88 82 THR A C 1
ATOM 583 O O . THR A 1 82 ? -4.647 -1.207 -0.606 1.00 97.88 82 THR A O 1
ATOM 586 N N . ASN A 1 83 ? -2.680 -0.194 -0.228 1.00 96.75 83 ASN A N 1
ATOM 587 C CA . ASN A 1 83 ? -2.436 0.119 -1.633 1.00 96.75 83 ASN A CA 1
ATOM 588 C C . ASN A 1 83 ? -1.629 -1.008 -2.301 1.00 96.75 83 ASN A C 1
ATOM 590 O O . ASN A 1 83 ? -0.849 -1.721 -1.661 1.00 96.75 83 ASN A O 1
ATOM 594 N N . ALA A 1 84 ? -1.815 -1.193 -3.605 1.00 96.31 84 ALA A N 1
ATOM 595 C CA . ALA A 1 84 ? -1.181 -2.285 -4.329 1.00 96.31 84 ALA A CA 1
ATOM 596 C C . ALA A 1 84 ? -0.932 -1.921 -5.792 1.00 96.31 84 ALA A C 1
ATOM 598 O O . ALA A 1 84 ? -1.735 -1.245 -6.422 1.00 96.31 84 ALA A O 1
ATOM 599 N N . SER A 1 85 ? 0.171 -2.423 -6.345 1.00 95.38 85 SER A N 1
ATOM 600 C CA . SER A 1 85 ? 0.499 -2.337 -7.778 1.00 95.38 85 SER A CA 1
ATOM 601 C C . SER A 1 85 ? -0.111 -3.464 -8.620 1.00 95.38 85 SER A C 1
ATOM 603 O O . SER A 1 85 ? 0.229 -3.636 -9.786 1.00 95.38 85 SER A O 1
ATOM 605 N N . ARG A 1 86 ? -0.961 -4.294 -8.007 1.00 94.75 86 ARG A N 1
ATOM 606 C CA . ARG A 1 86 ? -1.605 -5.459 -8.623 1.00 94.75 86 ARG A CA 1
ATOM 607 C C . ARG A 1 86 ? -2.817 -5.902 -7.808 1.00 94.75 86 ARG A C 1
ATOM 609 O O . ARG A 1 86 ? -2.813 -5.755 -6.586 1.00 94.75 86 ARG A O 1
ATOM 616 N N . ALA A 1 87 ? -3.776 -6.537 -8.478 1.00 93.88 87 ALA A N 1
ATOM 617 C CA . ALA A 1 87 ? -4.983 -7.088 -7.862 1.00 93.88 87 ALA A CA 1
ATOM 618 C C . ALA A 1 87 ? -4.673 -8.096 -6.744 1.00 93.88 87 ALA A C 1
ATOM 620 O O . ALA A 1 87 ? -3.649 -8.792 -6.778 1.00 93.88 87 ALA A O 1
ATOM 621 N N . MET A 1 88 ? -5.557 -8.205 -5.751 1.00 95.75 88 MET A N 1
ATOM 622 C CA . MET A 1 88 ? -5.401 -9.152 -4.642 1.00 95.75 88 MET A CA 1
ATOM 623 C C . MET A 1 88 ? -5.388 -10.608 -5.141 1.00 95.75 88 MET A C 1
ATOM 625 O O . MET A 1 88 ? -6.202 -11.010 -5.970 1.00 95.75 88 MET A O 1
ATOM 629 N N . LYS A 1 89 ? -4.459 -11.434 -4.643 1.00 97.00 89 LYS A N 1
ATOM 630 C CA . LYS A 1 89 ? -4.421 -12.867 -4.974 1.00 97.00 89 LYS A CA 1
ATOM 631 C C . LYS A 1 89 ? -5.486 -13.604 -4.170 1.00 97.00 89 LYS A C 1
ATOM 633 O O . LYS A 1 89 ? -5.727 -13.267 -3.015 1.00 97.00 89 LYS A O 1
ATOM 638 N N . SER A 1 90 ? -6.005 -14.712 -4.695 1.00 97.81 90 SER A N 1
ATOM 639 C CA . SER A 1 90 ? -7.013 -15.531 -3.999 1.00 97.81 90 SER A CA 1
ATOM 640 C C . SER A 1 90 ? -6.580 -15.967 -2.593 1.00 97.81 90 SER A C 1
ATOM 642 O O . SER A 1 90 ? -7.394 -16.014 -1.678 1.00 97.81 90 SER A O 1
ATOM 644 N N . LYS A 1 91 ? -5.282 -16.235 -2.389 1.00 97.12 91 LYS A N 1
ATOM 645 C CA . LYS A 1 91 ? -4.736 -16.575 -1.065 1.00 97.12 91 LYS A CA 1
ATOM 646 C C . LYS A 1 91 ? -4.763 -15.408 -0.070 1.00 97.12 91 LYS A C 1
ATOM 648 O O . LYS A 1 91 ? -4.910 -15.645 1.118 1.00 97.12 91 LYS A O 1
ATOM 653 N N . GLU A 1 92 ? -4.610 -14.173 -0.541 1.00 98.12 92 GLU A N 1
ATOM 654 C CA . GLU A 1 92 ? -4.667 -12.962 0.291 1.00 98.12 92 GLU A CA 1
ATOM 655 C C . GLU A 1 92 ? -6.123 -12.615 0.610 1.00 98.12 92 GLU A C 1
ATOM 657 O O . GLU A 1 92 ? -6.443 -12.360 1.763 1.00 98.12 92 GLU A O 1
ATOM 662 N N . ALA A 1 93 ? -7.020 -12.750 -0.371 1.00 97.69 93 ALA A N 1
ATOM 663 C CA . ALA A 1 93 ? -8.460 -12.614 -0.155 1.00 97.69 93 ALA A CA 1
ATOM 664 C C . ALA A 1 93 ? -8.973 -13.621 0.887 1.00 97.69 93 ALA A C 1
ATOM 666 O O . ALA A 1 93 ? -9.748 -13.267 1.773 1.00 97.69 93 ALA A O 1
ATOM 667 N N . LYS A 1 94 ? -8.485 -14.870 0.834 1.00 97.88 94 LYS A N 1
ATOM 668 C CA . LYS A 1 94 ? -8.791 -15.877 1.856 1.00 97.88 94 LYS A CA 1
ATOM 669 C C . LYS A 1 94 ? -8.291 -15.457 3.241 1.00 97.88 94 LYS A C 1
ATOM 671 O O . LYS A 1 94 ? -9.036 -15.621 4.196 1.00 97.88 94 LYS A O 1
ATOM 676 N N . LEU A 1 95 ? -7.077 -14.906 3.353 1.00 97.75 95 LEU A N 1
ATOM 677 C CA . LEU A 1 95 ? -6.559 -14.404 4.634 1.00 97.75 95 LEU A CA 1
ATOM 678 C C . LEU A 1 95 ? -7.458 -13.307 5.211 1.00 97.75 95 LEU A C 1
ATOM 680 O O . LEU A 1 95 ? -7.799 -13.372 6.385 1.00 97.75 95 LEU A O 1
ATOM 684 N N . CYS A 1 96 ? -7.879 -12.347 4.384 1.00 98.12 96 CYS A N 1
ATOM 685 C CA . CYS A 1 96 ? -8.805 -11.296 4.802 1.00 98.12 96 CYS A CA 1
ATOM 686 C C . CYS A 1 96 ? -10.131 -11.891 5.295 1.00 98.12 96 CYS A C 1
ATOM 688 O O . CYS A 1 96 ? -10.559 -11.595 6.407 1.00 98.12 96 CYS A O 1
ATOM 690 N N . LYS A 1 97 ? -10.724 -12.813 4.527 1.00 98.12 97 LYS A N 1
ATOM 691 C CA . LYS A 1 97 ? -11.960 -13.502 4.916 1.00 98.12 97 LYS A CA 1
ATOM 692 C C . LYS A 1 97 ? -11.821 -14.272 6.233 1.00 98.12 97 LYS A C 1
ATOM 694 O O . LYS A 1 97 ? -12.691 -14.169 7.090 1.00 98.12 97 LYS A O 1
ATOM 699 N N . ASP A 1 98 ? -10.744 -15.041 6.394 1.00 97.88 98 ASP A N 1
ATOM 700 C CA . ASP A 1 98 ? -10.484 -15.820 7.611 1.00 97.88 98 ASP A CA 1
ATOM 701 C C . ASP A 1 98 ? -10.309 -14.904 8.842 1.00 97.88 98 ASP A C 1
ATOM 703 O O . ASP A 1 98 ? -10.632 -15.307 9.957 1.00 97.88 98 ASP A O 1
ATOM 707 N N . ALA A 1 99 ? -9.830 -13.671 8.639 1.00 97.31 99 ALA A N 1
ATOM 708 C CA . ALA A 1 99 ? -9.675 -12.644 9.670 1.00 97.31 99 ALA A CA 1
ATOM 709 C C . ALA A 1 99 ? -10.909 -11.731 9.841 1.00 97.31 99 ALA A C 1
ATOM 711 O O . ALA A 1 99 ? -10.853 -10.778 10.618 1.00 97.31 99 ALA A O 1
ATOM 712 N N . GLY A 1 100 ? -12.010 -11.987 9.124 1.00 97.56 100 GLY A N 1
ATOM 713 C CA . GLY A 1 100 ? -13.226 -11.165 9.178 1.00 97.56 100 GLY A CA 1
ATOM 714 C C . GLY A 1 100 ? -13.080 -9.773 8.553 1.00 97.56 100 GLY A C 1
ATOM 715 O O . GLY A 1 100 ? -13.851 -8.871 8.872 1.00 97.56 100 GLY A O 1
ATOM 716 N N . VAL A 1 101 ? -12.084 -9.583 7.686 1.00 98.00 101 VAL A N 1
ATOM 717 C CA . VAL A 1 101 ? -11.835 -8.331 6.968 1.00 98.00 101 VAL A CA 1
ATOM 718 C C . VAL A 1 101 ? -12.636 -8.328 5.671 1.00 98.00 101 VAL A C 1
ATOM 720 O O . VAL A 1 101 ? -12.258 -8.966 4.685 1.00 98.00 101 VAL A O 1
ATOM 723 N N . GLU A 1 102 ? -13.725 -7.568 5.668 1.00 97.06 102 GLU A N 1
ATOM 724 C CA . GLU A 1 102 ? -14.452 -7.200 4.454 1.00 97.06 102 GLU A CA 1
ATOM 725 C C . GLU A 1 102 ? -13.779 -5.983 3.811 1.00 97.06 102 GLU A C 1
ATOM 727 O O . GLU A 1 102 ? -13.434 -5.016 4.492 1.00 97.06 102 GLU A O 1
ATOM 732 N N . TYR A 1 103 ? -13.569 -6.022 2.496 1.00 96.00 103 TYR A N 1
ATOM 733 C CA . TYR A 1 103 ? -12.843 -4.973 1.783 1.00 96.00 103 TYR A CA 1
ATOM 734 C C . TYR A 1 103 ? -13.479 -4.653 0.433 1.00 96.00 103 TYR A C 1
ATOM 736 O O . TYR A 1 103 ? -14.119 -5.494 -0.196 1.00 96.00 103 TYR A O 1
ATOM 744 N N . GLN A 1 104 ? -13.241 -3.427 -0.033 1.00 96.56 104 GLN A N 1
ATOM 745 C CA . GLN A 1 104 ? -13.606 -2.975 -1.370 1.00 96.56 104 GLN A CA 1
ATOM 746 C C . GLN A 1 104 ? -12.344 -2.596 -2.143 1.00 96.56 104 GLN A C 1
ATOM 748 O O . GLN A 1 104 ? -11.499 -1.849 -1.651 1.00 96.56 104 GLN A O 1
ATOM 753 N N . GLU A 1 105 ? -12.225 -3.104 -3.367 1.00 94.69 105 GLU A N 1
ATOM 754 C CA . GLU A 1 105 ? -11.134 -2.755 -4.274 1.00 94.69 105 GLU A CA 1
ATOM 755 C C . GLU A 1 105 ? -11.517 -1.543 -5.131 1.00 94.69 105 GLU A C 1
ATOM 757 O O . GLU A 1 105 ? -12.624 -1.479 -5.673 1.00 94.69 105 GLU A O 1
ATOM 762 N N . PHE A 1 106 ? -10.583 -0.597 -5.255 1.00 94.38 106 PHE A N 1
ATOM 763 C CA . PHE A 1 106 ? -10.710 0.594 -6.091 1.00 94.38 106 PHE A CA 1
ATOM 764 C C . PHE A 1 106 ? -9.519 0.682 -7.041 1.00 94.38 106 PHE A C 1
ATOM 766 O O . PHE A 1 106 ? -8.366 0.723 -6.609 1.00 94.38 106 PHE A O 1
ATOM 773 N N . VAL A 1 107 ? -9.798 0.749 -8.343 1.00 93.50 107 VAL A N 1
ATOM 774 C CA . VAL A 1 107 ? -8.761 0.959 -9.356 1.00 93.50 107 VAL A CA 1
ATOM 775 C C . VAL A 1 107 ? -8.483 2.453 -9.465 1.00 93.50 107 VAL A C 1
ATOM 777 O O . VAL A 1 107 ? -9.338 3.221 -9.897 1.00 93.50 107 VAL A O 1
ATOM 780 N N . VAL A 1 108 ? -7.280 2.859 -9.064 1.00 91.56 108 VAL A N 1
ATOM 781 C CA . VAL A 1 108 ? -6.848 4.269 -9.057 1.00 91.56 108 VAL A CA 1
ATOM 782 C C . VAL A 1 108 ? -6.015 4.654 -10.281 1.00 91.56 108 VAL A C 1
ATOM 784 O O . VAL A 1 108 ? -5.816 5.837 -10.543 1.00 91.56 108 VAL A O 1
ATOM 787 N N . GLY A 1 109 ? -5.519 3.673 -11.035 1.00 90.38 109 GLY A N 1
ATOM 788 C CA . GLY A 1 109 ? -4.702 3.906 -12.219 1.00 90.38 109 GLY A CA 1
ATOM 789 C C . GLY A 1 109 ? -4.107 2.624 -12.793 1.00 90.38 109 GLY A C 1
ATOM 790 O O . GLY A 1 109 ? -4.228 1.551 -12.204 1.00 90.38 109 GLY A O 1
ATOM 791 N N . ASN A 1 110 ? -3.450 2.769 -13.943 1.00 89.19 110 ASN A N 1
ATOM 792 C CA . ASN A 1 110 ? -2.708 1.706 -14.615 1.00 89.19 110 ASN A CA 1
ATOM 793 C C . ASN A 1 110 ? -1.206 1.976 -14.478 1.00 89.19 110 ASN A C 1
ATOM 795 O O . ASN A 1 110 ? -0.760 3.089 -14.752 1.00 89.19 110 ASN A O 1
ATOM 799 N N . ASP A 1 111 ? -0.447 0.963 -14.066 1.00 86.75 111 ASP A N 1
ATOM 800 C CA . ASP A 1 111 ? 1.011 1.037 -13.927 1.00 86.75 111 ASP A CA 1
ATOM 801 C C . ASP A 1 111 ? 1.710 0.597 -15.228 1.00 86.75 111 ASP A C 1
ATOM 803 O O . ASP A 1 111 ? 1.172 -0.203 -15.999 1.00 86.75 111 ASP A O 1
ATOM 807 N N . GLY A 1 112 ? 2.912 1.118 -15.475 1.00 88.06 112 GLY A N 1
ATOM 808 C CA . GLY A 1 112 ? 3.724 0.830 -16.655 1.00 88.06 112 GLY A CA 1
ATOM 809 C C . GLY A 1 112 ? 5.121 0.357 -16.267 1.00 88.06 112 GLY A C 1
ATOM 810 O O . GLY A 1 112 ? 5.776 0.952 -15.416 1.00 88.06 112 GLY A O 1
ATOM 811 N N . ILE A 1 113 ? 5.611 -0.699 -16.921 1.00 88.19 113 ILE A N 1
ATOM 812 C CA . ILE A 1 113 ? 6.970 -1.207 -16.700 1.00 88.19 113 ILE A CA 1
ATOM 813 C C . ILE A 1 113 ? 7.881 -0.705 -17.818 1.00 88.19 113 ILE A C 1
ATOM 815 O O . ILE A 1 113 ? 7.666 -1.008 -18.990 1.00 88.19 113 ILE A O 1
ATOM 819 N N . ALA A 1 114 ? 8.925 0.032 -17.442 1.00 90.56 114 ALA A N 1
ATOM 820 C CA . ALA A 1 114 ? 9.997 0.425 -18.344 1.00 90.56 114 ALA A CA 1
ATOM 821 C C . ALA A 1 114 ? 11.169 -0.556 -18.223 1.00 90.56 114 ALA A C 1
ATOM 823 O O . ALA A 1 114 ? 11.678 -0.797 -17.128 1.00 90.56 114 ALA A O 1
ATOM 824 N N . VAL A 1 115 ? 11.619 -1.100 -19.354 1.00 89.56 115 VAL A N 1
ATOM 825 C CA . VAL A 1 115 ? 12.844 -1.904 -19.427 1.00 89.56 115 VAL A CA 1
ATOM 826 C C . VAL A 1 115 ? 13.967 -1.009 -19.930 1.00 89.56 115 VAL A C 1
ATOM 828 O O . VAL A 1 115 ? 13.861 -0.416 -21.003 1.00 89.56 115 VAL A O 1
ATOM 831 N N . SER A 1 116 ? 15.045 -0.906 -19.159 1.00 90.88 116 SER A N 1
ATOM 832 C CA . SER A 1 116 ? 16.239 -0.150 -19.529 1.00 90.88 116 SER A CA 1
ATOM 833 C C . SER A 1 116 ? 17.468 -1.057 -19.545 1.00 90.88 116 SER A C 1
ATOM 835 O O . SER A 1 116 ? 17.556 -2.047 -18.820 1.00 90.88 116 SER A O 1
ATOM 837 N N . ASN A 1 117 ? 18.421 -0.735 -20.417 1.00 92.25 117 ASN A N 1
ATOM 838 C CA . ASN A 1 117 ? 19.673 -1.465 -20.576 1.00 92.25 117 ASN A CA 1
ATOM 839 C C . ASN A 1 117 ? 20.843 -0.475 -20.538 1.00 92.25 117 ASN A C 1
ATOM 841 O O . ASN A 1 117 ? 20.742 0.636 -21.061 1.00 92.25 117 ASN A O 1
ATOM 845 N N . SER A 1 118 ? 21.944 -0.873 -19.899 1.00 93.56 118 SER A N 1
ATOM 846 C CA . SER A 1 118 ? 23.144 -0.042 -19.819 1.00 93.56 118 SER A CA 1
ATOM 847 C C . SER A 1 118 ? 23.835 0.046 -21.176 1.00 93.56 118 SER A C 1
ATOM 849 O O . SER A 1 118 ? 24.097 -0.975 -21.812 1.00 93.56 118 SER A O 1
ATOM 851 N N . LEU A 1 119 ? 24.231 1.260 -21.567 1.00 91.06 119 LEU A N 1
ATOM 852 C CA . LEU A 1 119 ? 24.982 1.509 -22.802 1.00 91.06 119 LEU A CA 1
ATOM 853 C C . LEU A 1 119 ? 26.359 0.827 -22.823 1.00 91.06 119 LEU A C 1
ATOM 855 O O . LEU A 1 119 ? 26.910 0.608 -23.896 1.00 91.06 119 LEU A O 1
ATOM 859 N N . ALA A 1 120 ? 26.908 0.486 -21.654 1.00 95.00 120 ALA A N 1
ATOM 860 C CA . ALA A 1 120 ? 28.194 -0.199 -21.527 1.00 95.00 120 ALA A CA 1
ATOM 861 C C . ALA A 1 120 ? 28.095 -1.727 -21.704 1.00 95.00 120 ALA A C 1
ATOM 863 O O . ALA A 1 120 ? 29.094 -2.427 -21.564 1.00 95.00 120 ALA A O 1
ATOM 864 N N . THR A 1 121 ? 26.898 -2.261 -21.958 1.00 92.06 121 THR A N 1
ATOM 865 C CA . THR A 1 121 ? 26.642 -3.706 -22.024 1.00 92.06 121 THR A CA 1
ATOM 866 C C . THR A 1 121 ? 26.069 -4.111 -23.375 1.00 92.06 121 THR A C 1
ATOM 868 O O . THR A 1 121 ? 25.615 -3.269 -24.150 1.00 92.06 121 THR A O 1
ATOM 871 N N . GLN A 1 122 ? 26.083 -5.414 -23.669 1.00 91.00 122 GLN A N 1
ATOM 872 C CA . GLN A 1 122 ? 25.396 -5.934 -24.846 1.00 91.00 122 GLN A CA 1
ATOM 873 C C . GLN A 1 122 ? 23.913 -5.551 -24.784 1.00 91.00 122 GLN A C 1
ATOM 875 O O . GLN A 1 122 ? 23.239 -5.795 -23.778 1.00 91.00 122 GLN A O 1
ATOM 880 N N . ARG A 1 123 ? 23.413 -4.954 -25.874 1.00 88.25 123 ARG A N 1
ATOM 881 C CA . ARG A 1 123 ? 22.009 -4.554 -25.973 1.00 88.25 123 ARG A CA 1
ATOM 882 C C . ARG A 1 123 ? 21.099 -5.761 -25.816 1.00 88.25 123 ARG A C 1
ATOM 884 O O . ARG A 1 123 ? 21.237 -6.757 -26.525 1.00 88.25 123 ARG A O 1
ATOM 891 N N . TYR A 1 124 ? 20.150 -5.622 -24.900 1.00 84.69 124 TYR A N 1
ATOM 892 C CA . TYR A 1 124 ? 19.092 -6.595 -24.692 1.00 84.69 124 TYR A CA 1
ATOM 893 C C . TYR A 1 124 ? 18.088 -6.521 -25.854 1.00 84.69 124 TYR A C 1
ATOM 895 O O . TYR A 1 124 ? 17.590 -5.436 -26.159 1.00 84.69 124 TYR A O 1
ATOM 903 N N . SER A 1 125 ? 17.812 -7.653 -26.508 1.00 85.50 125 SER A N 1
ATOM 904 C CA . SER A 1 125 ? 16.773 -7.745 -27.541 1.00 85.50 125 SER A CA 1
ATOM 905 C C . SER A 1 125 ? 15.456 -8.123 -26.883 1.00 85.50 125 SER A C 1
ATOM 907 O O . SER A 1 125 ? 15.369 -9.166 -26.239 1.00 85.50 125 SER A O 1
ATOM 909 N N . ILE A 1 126 ? 14.442 -7.272 -27.028 1.00 77.56 126 ILE A N 1
ATOM 910 C CA . ILE A 1 126 ? 13.080 -7.559 -26.573 1.00 77.56 126 ILE A CA 1
ATOM 911 C C . ILE A 1 126 ? 12.277 -7.971 -27.812 1.00 77.56 126 ILE A C 1
ATOM 913 O O . ILE A 1 126 ? 11.494 -7.190 -28.347 1.00 77.56 126 ILE A O 1
ATOM 917 N N . SER A 1 127 ? 12.577 -9.165 -28.325 1.00 70.56 127 SER A N 1
ATOM 918 C CA . SER A 1 127 ? 11.868 -9.838 -29.423 1.00 70.56 127 SER A CA 1
ATOM 919 C C . SER A 1 127 ? 12.169 -11.328 -29.391 1.00 70.56 127 SER A C 1
ATOM 921 O O . SER A 1 127 ? 13.382 -11.643 -29.465 1.00 70.56 127 SER A O 1
#